Protein AF-A0A3N5R0D3-F1 (afdb_monomer_lite)

Foldseek 3Di:
DPPPPDQAQVNVVVVVVVVVVVVVVVPFDDFPDWDDDDFKIKTWGWGADPVLGIKIKIWMWGQDPNHTDTPDIDIDRDDPPVCVVVVVVVVCVVPPDDD

Sequence (99 aa):
MKAFQNIDGFKLIMIFMALILLILLLNTPPVSNFVTAQNTAWLGERLMNEKYGECRGTGVLIKVKGDWKFTQYNLVIPIPNDIAQDVVKMIREATKNPK

Secondary structure (DSSP, 8-state):
--SSTT--HHHHHHHHHHHHHHHHTTT----SEEEEETTEEEEEEEEEETTTEEEEEEEEEEEETTEEEEEEEEEE-PPPGGGHHHHHHHHHHHHSS--

pLDDT: mean 74.72, std 19.93, range [27.39, 97.38]

Structure (mmCIF, N/CA/C/O backbone):
data_AF-A0A3N5R0D3-F1
#
_entry.id   AF-A0A3N5R0D3-F1
#
loop_
_atom_site.group_PDB
_atom_site.id
_atom_site.type_symbol
_atom_site.label_atom_id
_atom_site.label_alt_id
_atom_site.label_comp_id
_atom_site.label_asym_id
_atom_site.label_entity_id
_atom_site.label_seq_id
_atom_site.pdbx_PDB_ins_code
_atom_site.Cartn_x
_atom_site.Cartn_y
_atom_site.Cartn_z
_atom_site.occupancy
_atom_site.B_iso_or_equiv
_atom_site.auth_seq_id
_atom_site.auth_comp_id
_atom_site.auth_asym_id
_atom_site.auth_atom_id
_atom_site.pdbx_PDB_model_num
ATOM 1 N N . MET A 1 1 ? 9.211 8.884 20.701 1.00 34.72 1 MET A N 1
ATOM 2 C CA . MET A 1 1 ? 7.934 8.285 20.238 1.00 34.72 1 MET A CA 1
ATOM 3 C C . MET A 1 1 ? 6.964 8.029 21.403 1.00 34.72 1 MET A C 1
ATOM 5 O O . MET A 1 1 ? 6.586 6.894 21.645 1.00 34.72 1 MET A O 1
ATOM 9 N N . LYS A 1 2 ? 6.551 9.066 22.150 1.00 27.39 2 LYS A N 1
ATOM 10 C CA . LYS A 1 2 ? 5.538 8.946 23.229 1.00 27.39 2 LYS A CA 1
ATOM 11 C C . LYS A 1 2 ? 4.314 9.859 23.026 1.00 27.39 2 LYS A C 1
ATOM 13 O O . LYS A 1 2 ? 3.472 9.951 23.903 1.00 27.39 2 LYS A O 1
ATOM 18 N N . ALA A 1 3 ? 4.190 10.507 21.864 1.00 30.38 3 ALA A N 1
ATOM 19 C CA . ALA A 1 3 ? 3.140 11.498 21.600 1.00 30.38 3 ALA A CA 1
ATOM 20 C C . ALA A 1 3 ? 1.818 10.911 21.055 1.00 30.38 3 ALA A C 1
ATOM 22 O O . ALA A 1 3 ? 0.836 11.633 20.955 1.00 30.38 3 ALA A O 1
ATOM 23 N N . PHE A 1 4 ? 1.766 9.614 20.726 1.00 39.31 4 PHE A N 1
ATOM 24 C CA . PHE A 1 4 ? 0.606 8.994 20.060 1.00 39.31 4 PHE A CA 1
ATOM 25 C C . PHE A 1 4 ? -0.240 8.079 20.959 1.00 39.31 4 PHE A C 1
ATOM 27 O O . PHE A 1 4 ? -1.188 7.465 20.482 1.00 39.31 4 PHE A O 1
ATOM 34 N N . GLN A 1 5 ? 0.074 7.962 22.253 1.00 39.78 5 GLN A N 1
ATOM 35 C CA . GLN A 1 5 ? -0.576 6.968 23.120 1.00 39.78 5 GLN A CA 1
ATOM 36 C C . GLN A 1 5 ? -1.893 7.416 23.769 1.00 39.78 5 GLN A C 1
ATOM 38 O O . GLN A 1 5 ? -2.487 6.617 24.481 1.00 39.78 5 GLN A O 1
ATOM 43 N N . ASN A 1 6 ? -2.367 8.645 23.538 1.00 36.91 6 ASN A N 1
ATOM 44 C CA . ASN A 1 6 ? -3.523 9.169 24.279 1.00 36.91 6 ASN A CA 1
ATOM 45 C C . ASN A 1 6 ? -4.502 10.007 23.445 1.00 36.91 6 ASN A C 1
ATOM 47 O O . ASN A 1 6 ? -5.133 10.933 23.947 1.00 36.91 6 ASN A O 1
ATOM 51 N N . ILE A 1 7 ? -4.608 9.693 22.156 1.00 45.69 7 ILE A N 1
ATOM 52 C CA . ILE A 1 7 ? -5.511 10.381 21.238 1.00 45.69 7 ILE A CA 1
ATOM 53 C C . ILE A 1 7 ? -6.703 9.452 20.989 1.00 45.69 7 ILE A C 1
ATOM 55 O O . ILE A 1 7 ? -6.563 8.400 20.370 1.00 45.69 7 ILE A O 1
ATOM 59 N N . ASP A 1 8 ? -7.861 9.826 21.525 1.00 49.84 8 ASP A N 1
ATOM 60 C CA . ASP A 1 8 ? -9.169 9.232 21.249 1.00 49.84 8 ASP A CA 1
ATOM 61 C C . ASP A 1 8 ? -9.425 9.189 19.735 1.00 49.84 8 ASP A C 1
ATOM 63 O O . ASP A 1 8 ? -9.048 10.108 19.007 1.00 49.84 8 ASP A O 1
ATOM 67 N N . GLY A 1 9 ? -10.044 8.110 19.239 1.00 46.84 9 GLY A N 1
ATOM 68 C CA . GLY A 1 9 ? -10.140 7.824 17.798 1.00 46.84 9 GLY A CA 1
ATOM 69 C C . GLY A 1 9 ? -10.735 8.972 16.975 1.00 46.84 9 GLY A C 1
ATOM 70 O O . GLY A 1 9 ? -10.336 9.184 15.833 1.00 46.84 9 GLY A O 1
ATOM 71 N N . PHE A 1 10 ? -11.607 9.782 17.581 1.00 44.47 10 PHE A N 1
ATOM 72 C CA . PHE A 1 10 ? -12.137 11.009 16.986 1.00 44.47 10 PHE A CA 1
ATOM 73 C C . PHE A 1 10 ? -11.065 12.096 16.792 1.00 44.47 10 PHE A C 1
ATOM 75 O O . PHE A 1 10 ? -10.980 12.694 15.721 1.00 44.47 10 PHE A O 1
ATOM 82 N N . LYS A 1 11 ? -10.180 12.310 17.774 1.00 45.00 11 LYS A N 1
ATOM 83 C CA . LYS A 1 11 ? -9.047 13.237 17.654 1.00 45.00 11 LYS A CA 1
ATOM 84 C C . LYS A 1 11 ? -7.958 12.705 16.723 1.00 45.00 11 LYS A C 1
ATOM 86 O O . LYS A 1 11 ? -7.294 13.502 16.072 1.00 45.00 11 LYS A O 1
ATOM 91 N N . LEU A 1 12 ? -7.803 11.386 16.586 1.00 52.56 12 LEU A N 1
ATOM 92 C CA . LEU A 1 12 ? -6.882 10.793 15.610 1.00 52.56 12 LEU A CA 1
ATOM 93 C C . LEU A 1 12 ? -7.419 10.933 14.182 1.00 52.56 12 LEU A C 1
ATOM 95 O O . LEU A 1 12 ? -6.641 11.221 13.280 1.00 52.56 12 LEU A O 1
ATOM 99 N N . ILE A 1 13 ? -8.737 10.815 13.988 1.00 48.84 13 ILE A N 1
ATOM 100 C CA . ILE A 1 13 ? -9.414 11.155 12.728 1.00 48.84 13 ILE A CA 1
ATOM 101 C C . ILE A 1 13 ? -9.283 12.648 12.438 1.00 48.84 13 ILE A C 1
ATOM 103 O O . ILE A 1 13 ? -8.992 12.995 11.304 1.00 48.84 13 ILE A O 1
ATOM 107 N N . MET A 1 14 ? -9.411 13.533 13.431 1.00 48.25 14 MET A N 1
ATOM 108 C CA . MET A 1 14 ? -9.154 14.965 13.236 1.00 48.25 14 MET A CA 1
ATOM 109 C C . MET A 1 14 ? -7.685 15.267 12.937 1.00 48.25 14 MET A C 1
ATOM 111 O O . MET A 1 14 ? -7.424 16.176 12.167 1.00 48.25 14 MET A O 1
ATOM 115 N N . ILE A 1 15 ? -6.726 14.513 13.482 1.00 62.53 15 ILE A N 1
ATOM 116 C CA . ILE A 1 15 ? -5.297 14.654 13.157 1.00 62.53 15 ILE A CA 1
ATOM 117 C C . ILE A 1 15 ? -4.989 14.081 11.779 1.00 62.53 15 ILE A C 1
ATOM 119 O O . ILE A 1 15 ? -4.228 14.699 11.053 1.00 62.53 15 ILE A O 1
ATOM 123 N N . PHE A 1 16 ? -5.602 12.967 11.375 1.00 63.62 16 PHE A N 1
ATOM 124 C CA . PHE A 1 16 ? -5.519 12.467 10.003 1.00 63.62 16 PHE A CA 1
ATOM 125 C C . PHE A 1 16 ? -6.194 13.435 9.033 1.00 63.62 16 PHE A C 1
ATOM 127 O O . PHE A 1 16 ? -5.603 13.748 8.017 1.00 63.62 16 PHE A O 1
ATOM 134 N N . MET A 1 17 ? -7.368 13.983 9.358 1.00 55.97 17 MET A N 1
ATOM 135 C CA . MET A 1 17 ? -8.035 15.020 8.568 1.00 55.97 17 MET A CA 1
ATOM 136 C C . MET A 1 17 ? -7.250 16.327 8.557 1.00 55.97 17 MET A C 1
ATOM 138 O O . MET A 1 17 ? -7.258 16.985 7.533 1.00 55.97 17 MET A O 1
ATOM 142 N N . ALA A 1 18 ? -6.564 16.706 9.637 1.00 54.59 18 ALA A N 1
ATOM 143 C CA . ALA A 1 18 ? -5.734 17.907 9.706 1.00 54.59 18 ALA A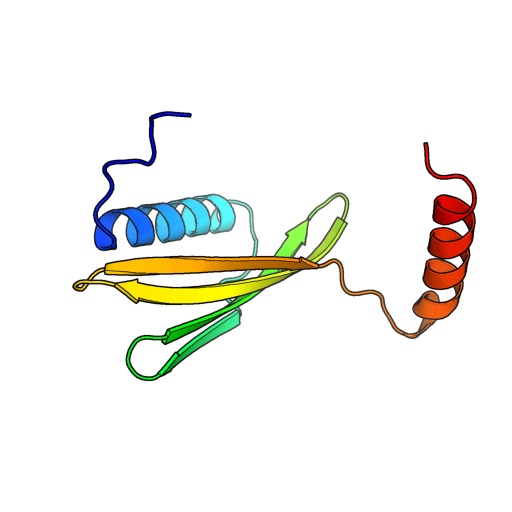 CA 1
ATOM 144 C C . ALA A 1 18 ? -4.378 17.708 9.022 1.00 54.59 18 ALA A C 1
ATOM 146 O O . ALA A 1 18 ? -3.885 18.649 8.418 1.00 54.59 18 ALA A O 1
ATOM 147 N N . LEU A 1 19 ? -3.802 16.500 9.047 1.00 61.00 19 LEU A N 1
ATOM 148 C CA . LEU A 1 19 ? -2.668 16.130 8.199 1.00 61.00 19 LEU A CA 1
ATOM 149 C C . LEU A 1 19 ? -3.101 16.093 6.741 1.00 61.00 19 LEU A C 1
ATOM 151 O O . LEU A 1 19 ? -2.396 16.641 5.916 1.00 61.00 19 LEU A O 1
ATOM 155 N N . ILE A 1 20 ? -4.271 15.537 6.426 1.00 54.84 20 ILE A N 1
ATOM 156 C CA . ILE A 1 20 ? -4.871 15.580 5.090 1.00 54.84 20 ILE A CA 1
ATOM 157 C C . ILE A 1 20 ? -5.157 17.035 4.699 1.00 54.84 20 ILE A C 1
ATOM 159 O O . ILE A 1 20 ? -4.873 17.388 3.574 1.00 54.84 20 ILE A O 1
ATOM 163 N N . LEU A 1 21 ? -5.616 17.914 5.596 1.00 44.03 21 LEU A N 1
ATOM 164 C CA . LEU A 1 21 ? -5.840 19.345 5.334 1.00 44.03 21 LEU A CA 1
ATOM 165 C C . LEU A 1 21 ? -4.517 20.116 5.160 1.00 44.03 21 LEU A C 1
ATOM 167 O O . LEU A 1 21 ? -4.425 20.997 4.313 1.00 44.03 21 LEU A O 1
ATOM 171 N N . LEU A 1 22 ? -3.471 19.739 5.898 1.00 48.47 22 LEU A N 1
ATOM 172 C CA . LEU A 1 22 ? -2.097 20.231 5.743 1.00 48.47 22 LEU A CA 1
ATOM 173 C C . LEU A 1 22 ? -1.447 19.716 4.443 1.00 48.47 22 LEU A C 1
ATOM 175 O O . LEU A 1 22 ? -0.653 20.419 3.831 1.00 48.47 22 LEU A O 1
ATOM 179 N N . ILE A 1 23 ? -1.831 18.520 3.993 1.00 51.06 23 ILE A N 1
ATOM 180 C CA . ILE A 1 23 ? -1.464 17.889 2.717 1.00 51.06 23 ILE A CA 1
ATOM 181 C C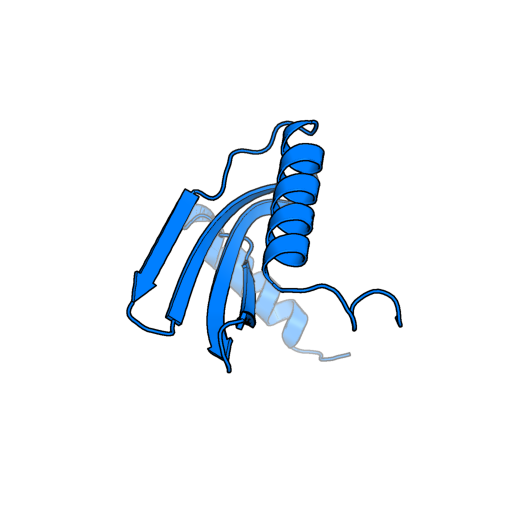 . ILE A 1 23 ? -2.322 18.443 1.551 1.00 51.06 23 ILE A C 1
ATOM 183 O O . ILE A 1 23 ? -1.846 18.534 0.420 1.00 51.06 23 ILE A O 1
ATOM 187 N N . LEU A 1 24 ? -3.548 18.909 1.821 1.00 42.62 24 LEU A N 1
ATOM 188 C CA . LEU A 1 24 ? -4.427 19.635 0.893 1.00 42.62 24 LEU A CA 1
ATOM 189 C C . LEU A 1 24 ? -3.917 21.069 0.667 1.00 42.62 24 LEU A C 1
ATOM 191 O O . LEU A 1 24 ? -4.003 21.563 -0.452 1.00 42.62 24 LEU A O 1
ATOM 195 N N . LEU A 1 25 ? -3.299 21.703 1.675 1.00 47.00 25 LEU A N 1
ATOM 196 C CA . LEU A 1 25 ? -2.519 22.944 1.511 1.00 47.00 25 LEU A CA 1
ATOM 197 C C . LEU A 1 25 ? -1.249 22.742 0.652 1.00 47.00 25 LEU A C 1
ATOM 199 O O . LEU A 1 25 ? -0.669 23.721 0.188 1.00 47.00 25 LEU A O 1
ATOM 203 N N . LEU A 1 26 ? -0.853 21.488 0.396 1.00 50.53 26 LEU A N 1
ATOM 204 C CA . LEU A 1 26 ? 0.230 21.075 -0.507 1.00 50.53 26 LEU A CA 1
ATOM 205 C C . LEU A 1 26 ? -0.284 20.473 -1.841 1.00 50.53 26 LEU A C 1
ATOM 207 O O . LEU A 1 26 ? 0.476 19.805 -2.536 1.00 50.53 26 LEU A O 1
ATOM 211 N N . ASN A 1 27 ? -1.542 20.726 -2.242 1.00 45.03 27 ASN A N 1
ATOM 212 C CA . ASN A 1 27 ? -2.109 20.340 -3.553 1.00 45.03 27 ASN A CA 1
ATOM 213 C C . ASN A 1 27 ? -2.122 18.823 -3.876 1.00 45.03 27 ASN A C 1
ATOM 215 O O . ASN A 1 27 ? -1.815 18.428 -5.002 1.00 45.03 27 ASN A O 1
ATOM 219 N N . THR A 1 28 ? -2.539 17.943 -2.955 1.00 47.78 28 THR A N 1
ATOM 220 C CA . THR A 1 28 ? -2.811 16.526 -3.309 1.00 47.78 28 THR A CA 1
ATOM 221 C C . THR A 1 28 ? -4.270 16.117 -3.049 1.00 47.78 28 THR A C 1
ATOM 223 O O . THR A 1 28 ? -4.889 16.629 -2.116 1.00 47.78 28 THR A O 1
ATOM 226 N N . PRO A 1 29 ? -4.870 15.264 -3.911 1.00 47.25 29 PRO A N 1
ATOM 227 C CA . PRO A 1 29 ? -6.311 15.007 -3.915 1.00 47.25 29 PRO A CA 1
ATOM 228 C C . PRO A 1 29 ? -6.775 14.171 -2.706 1.00 47.25 29 PRO A C 1
ATOM 230 O O . PRO A 1 29 ? -5.982 13.436 -2.118 1.00 47.25 29 PRO A O 1
ATOM 233 N N . PRO A 1 30 ? -8.070 14.251 -2.335 1.00 55.81 30 PRO A N 1
ATOM 234 C CA . PRO A 1 30 ? -8.615 13.575 -1.160 1.00 55.81 30 PRO A CA 1
ATOM 235 C C . PRO A 1 30 ? -8.602 12.044 -1.300 1.00 55.81 30 PRO A C 1
ATOM 237 O O . PRO A 1 30 ? -8.523 11.501 -2.405 1.00 55.81 30 PRO A O 1
ATOM 240 N N . VAL A 1 31 ? -8.724 11.356 -0.155 1.00 57.28 31 VAL A N 1
ATOM 241 C CA . VAL A 1 31 ? -8.916 9.897 -0.036 1.00 57.28 31 VAL A CA 1
ATOM 242 C C . VAL A 1 31 ? -9.879 9.425 -1.124 1.00 57.28 31 VAL A C 1
ATOM 244 O O . VAL A 1 31 ? -11.028 9.860 -1.181 1.00 57.28 31 VAL A O 1
ATOM 247 N N . SER A 1 32 ? -9.394 8.569 -2.023 1.00 65.69 32 SER A N 1
ATOM 248 C CA . SER A 1 32 ? -10.110 8.251 -3.255 1.00 65.69 32 SER A CA 1
ATOM 249 C C . SER A 1 32 ? -11.259 7.276 -3.032 1.00 65.69 32 SER A C 1
ATOM 251 O O . SER A 1 32 ? -12.191 7.315 -3.822 1.00 65.69 32 SER A O 1
ATOM 253 N N . ASN A 1 33 ? -11.227 6.448 -1.976 1.00 74.25 33 ASN A N 1
ATOM 254 C CA . ASN A 1 33 ? -12.339 5.589 -1.554 1.00 74.25 33 ASN A CA 1
ATOM 255 C C . ASN A 1 33 ? -12.265 5.247 -0.052 1.00 74.25 33 ASN A C 1
ATOM 257 O O . ASN A 1 33 ? -11.188 4.944 0.462 1.00 74.25 33 ASN A O 1
ATOM 261 N N . PHE A 1 34 ? -13.412 5.214 0.632 1.00 81.56 34 PHE A N 1
ATOM 262 C CA . PHE A 1 34 ? -13.552 4.740 2.016 1.00 81.56 34 PHE A CA 1
ATOM 263 C C . PHE A 1 34 ? -14.809 3.873 2.135 1.00 81.56 34 PHE A C 1
ATOM 265 O O . PHE A 1 34 ? -15.899 4.320 1.785 1.00 81.56 34 PHE A O 1
ATOM 272 N N . VAL A 1 35 ? -14.667 2.635 2.611 1.00 82.19 35 VAL A N 1
ATOM 273 C CA . VAL A 1 35 ? -15.767 1.664 2.736 1.00 82.19 35 VAL A CA 1
ATOM 274 C C . VAL A 1 35 ? -15.750 1.065 4.132 1.00 82.19 35 VAL A C 1
ATOM 276 O O . VAL A 1 35 ? -14.697 0.664 4.621 1.00 82.19 35 VAL A O 1
ATOM 279 N N . THR A 1 36 ? -16.914 0.963 4.768 1.00 86.25 36 THR A N 1
ATOM 280 C CA . THR A 1 36 ? -17.070 0.325 6.079 1.00 86.25 36 THR A CA 1
ATOM 281 C C . THR A 1 36 ? -17.961 -0.910 5.974 1.00 86.25 36 THR A C 1
ATOM 283 O O . THR A 1 36 ? -18.950 -0.921 5.245 1.00 86.25 36 THR A O 1
ATOM 286 N N . ALA A 1 37 ? -17.613 -1.960 6.717 1.00 88.19 37 ALA A N 1
ATOM 287 C CA . ALA A 1 37 ? -18.455 -3.130 6.931 1.00 88.19 37 ALA A CA 1
ATOM 288 C C . ALA A 1 37 ? -18.315 -3.580 8.392 1.00 88.19 37 ALA A C 1
ATOM 290 O O . ALA A 1 37 ? -17.242 -3.991 8.832 1.00 88.19 37 ALA A O 1
ATOM 291 N N . GLN A 1 38 ? -19.402 -3.456 9.160 1.00 91.50 38 GLN A N 1
ATOM 292 C CA . GLN A 1 38 ? -19.456 -3.770 10.593 1.00 91.50 38 GLN A CA 1
ATOM 293 C C . GLN A 1 38 ? -18.323 -3.098 11.398 1.00 91.50 38 GLN A C 1
ATOM 295 O O . GLN A 1 38 ? -18.355 -1.892 11.641 1.00 91.50 38 GLN A O 1
ATOM 300 N N . ASN A 1 39 ? -17.329 -3.888 11.810 1.00 93.69 39 ASN A N 1
ATOM 301 C CA . ASN A 1 39 ? -16.186 -3.473 12.617 1.00 93.69 39 ASN A CA 1
ATOM 302 C C . ASN A 1 39 ? -14.902 -3.357 11.791 1.00 93.69 39 ASN A C 1
ATOM 304 O O . ASN A 1 39 ? -13.815 -3.356 12.363 1.00 93.69 39 ASN A O 1
ATOM 308 N N . THR A 1 40 ? -15.003 -3.264 10.469 1.00 92.25 40 THR A N 1
ATOM 309 C CA . THR A 1 40 ? -13.860 -3.099 9.572 1.00 92.25 40 THR A CA 1
ATOM 310 C C . THR A 1 40 ? -14.096 -1.923 8.634 1.00 92.25 40 THR A C 1
ATOM 312 O O . THR A 1 40 ? -15.217 -1.676 8.192 1.00 92.25 40 THR A O 1
ATOM 315 N N . ALA A 1 41 ? -13.038 -1.172 8.348 1.00 88.62 41 ALA A N 1
ATOM 316 C CA . ALA A 1 41 ? -13.047 -0.121 7.346 1.00 88.62 41 ALA A CA 1
ATOM 317 C C . ALA A 1 41 ? -11.828 -0.259 6.439 1.00 88.62 41 ALA A C 1
ATOM 319 O O . ALA A 1 41 ? -10.728 -0.548 6.909 1.00 88.62 41 ALA A O 1
ATOM 320 N N . TRP A 1 42 ? -12.024 -0.023 5.150 1.00 89.94 42 TRP A N 1
ATOM 321 C CA . TRP A 1 42 ? -10.971 0.021 4.149 1.00 89.94 42 TRP A CA 1
ATOM 322 C C . TRP A 1 42 ? -10.892 1.423 3.581 1.00 89.94 42 TRP A C 1
ATOM 324 O O . TRP A 1 42 ? -11.913 2.033 3.261 1.00 89.94 42 TRP A O 1
ATOM 334 N N . LEU A 1 43 ? -9.669 1.910 3.425 1.00 87.06 43 LEU A N 1
ATOM 335 C CA . LEU A 1 43 ? -9.395 3.169 2.757 1.00 87.06 43 LEU A CA 1
ATOM 336 C C . LEU A 1 43 ? -8.421 2.963 1.609 1.00 87.06 43 LEU A C 1
ATOM 338 O O . LEU A 1 43 ? -7.520 2.124 1.677 1.00 87.06 43 LEU A O 1
ATOM 342 N N . GLY A 1 44 ? -8.625 3.737 0.554 1.00 86.94 44 GLY A N 1
ATOM 343 C CA . GLY A 1 44 ? -7.723 3.870 -0.573 1.00 86.94 44 GLY A CA 1
ATOM 344 C C . GLY A 1 44 ? -7.502 5.345 -0.860 1.00 86.94 44 GLY A C 1
ATOM 345 O O . GLY A 1 44 ? -8.456 6.116 -0.944 1.00 86.94 44 GLY A O 1
ATOM 346 N N . GLU A 1 45 ? -6.250 5.740 -1.024 1.00 82.38 45 GLU A N 1
ATOM 347 C CA . GLU A 1 45 ? -5.856 7.102 -1.367 1.00 82.38 45 GLU A CA 1
ATOM 348 C C . GLU A 1 45 ? -4.886 7.104 -2.546 1.00 82.38 45 GLU A C 1
ATOM 350 O O . GLU A 1 45 ? -4.159 6.136 -2.790 1.00 82.38 45 GLU A O 1
ATOM 355 N N . ARG A 1 46 ? -4.907 8.206 -3.296 1.00 83.31 46 ARG A N 1
ATOM 356 C CA . ARG A 1 46 ? -3.918 8.498 -4.330 1.00 83.31 46 ARG A CA 1
ATOM 357 C C . ARG A 1 46 ? -3.171 9.744 -3.914 1.00 83.31 46 ARG A C 1
ATOM 359 O O . ARG A 1 46 ? -3.791 10.751 -3.596 1.00 83.31 46 ARG A O 1
ATOM 366 N N . LEU A 1 47 ? -1.855 9.648 -3.924 1.00 80.94 47 LEU A N 1
ATOM 367 C CA . LEU A 1 47 ? -0.945 10.694 -3.493 1.00 80.94 47 LEU A CA 1
ATOM 368 C C . LEU A 1 47 ? -0.008 11.003 -4.656 1.00 80.94 47 LEU A C 1
ATOM 370 O O . LEU A 1 47 ? 0.366 10.100 -5.399 1.00 80.94 47 LEU A O 1
ATOM 374 N N . MET A 1 48 ? 0.378 12.263 -4.812 1.00 79.94 48 MET A N 1
ATOM 375 C CA . MET A 1 48 ? 1.430 12.650 -5.747 1.00 79.94 48 MET A CA 1
ATOM 376 C C . MET A 1 48 ? 2.652 13.063 -4.938 1.00 79.94 48 MET A C 1
ATOM 378 O O . MET A 1 48 ? 2.546 13.879 -4.024 1.00 79.94 48 MET A O 1
ATOM 382 N N . ASN A 1 49 ? 3.803 12.478 -5.243 1.00 81.25 49 ASN A N 1
ATOM 383 C CA . ASN A 1 49 ? 5.068 12.784 -4.597 1.00 81.25 49 ASN A CA 1
ATOM 384 C C . ASN A 1 49 ? 6.086 13.247 -5.641 1.00 81.25 49 ASN A C 1
ATOM 386 O O . ASN A 1 49 ? 6.265 12.594 -6.662 1.00 81.25 49 ASN A O 1
ATOM 390 N N . GLU A 1 50 ? 6.809 14.329 -5.358 1.00 78.44 50 GLU A N 1
ATOM 391 C CA . GLU A 1 50 ? 7.794 14.894 -6.293 1.00 78.44 50 GLU A CA 1
ATOM 392 C C . GLU A 1 50 ? 8.905 13.908 -6.681 1.0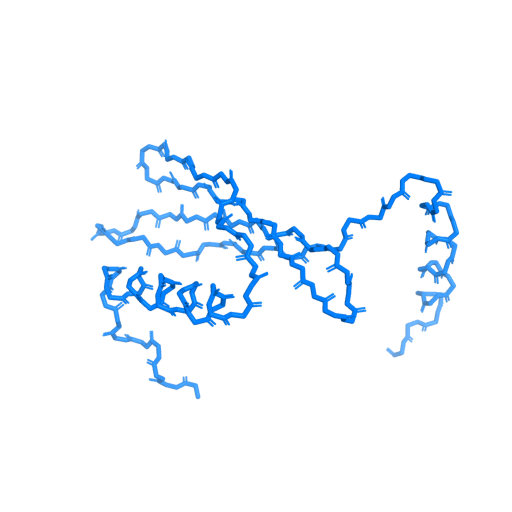0 78.44 50 GLU A C 1
ATOM 394 O O . GLU A 1 50 ? 9.400 13.933 -7.803 1.00 78.44 50 GLU A O 1
ATOM 399 N N . LYS A 1 51 ? 9.295 13.017 -5.763 1.00 75.75 51 LYS A N 1
ATOM 400 C CA . LYS A 1 51 ? 10.374 12.046 -5.971 1.00 75.75 51 LYS A CA 1
ATOM 401 C C . LYS A 1 51 ? 9.871 10.701 -6.490 1.00 75.75 51 LYS A C 1
ATOM 403 O O . LYS A 1 51 ? 10.557 10.057 -7.277 1.00 75.75 51 LYS A O 1
ATOM 408 N N . TYR A 1 52 ? 8.723 10.248 -5.995 1.00 74.50 52 TYR A N 1
ATOM 409 C CA . TYR A 1 52 ? 8.206 8.900 -6.251 1.00 74.50 52 TYR A CA 1
ATOM 410 C C . TYR A 1 52 ? 7.081 8.856 -7.293 1.00 74.50 52 TYR A C 1
ATOM 412 O O . TYR A 1 52 ? 6.689 7.768 -7.702 1.00 74.50 52 TYR A O 1
ATOM 420 N N . GLY A 1 53 ? 6.594 10.011 -7.753 1.00 83.69 53 GLY A N 1
ATOM 421 C CA . GLY A 1 53 ? 5.470 10.107 -8.678 1.00 83.69 53 GLY A CA 1
ATOM 422 C C . GLY A 1 53 ? 4.135 9.797 -8.002 1.00 83.69 53 GLY A C 1
ATOM 423 O O . GLY A 1 53 ? 3.924 10.123 -6.831 1.00 83.69 53 GLY A O 1
ATOM 424 N N . GLU A 1 54 ? 3.216 9.186 -8.752 1.00 86.19 54 GLU A N 1
ATOM 425 C CA . GLU A 1 54 ? 1.949 8.710 -8.195 1.00 86.19 54 GLU A CA 1
ATOM 426 C C . GLU A 1 54 ? 2.223 7.607 -7.168 1.00 86.19 54 GLU A C 1
ATOM 428 O O . GLU A 1 54 ? 2.997 6.691 -7.414 1.00 86.19 54 GLU A O 1
ATOM 433 N N . CYS A 1 55 ? 1.561 7.677 -6.021 1.00 84.38 55 CYS A N 1
ATOM 434 C CA . CYS A 1 55 ? 1.586 6.663 -4.981 1.00 84.38 55 CYS A CA 1
ATOM 435 C C . CYS A 1 55 ? 0.152 6.263 -4.638 1.00 84.38 55 CYS A C 1
ATOM 437 O O . CYS A 1 55 ? -0.761 7.094 -4.621 1.00 84.38 55 CYS A O 1
ATOM 439 N N . ARG A 1 56 ? -0.049 4.989 -4.297 1.00 87.75 56 ARG A N 1
ATOM 440 C CA . ARG A 1 56 ? -1.340 4.471 -3.843 1.00 87.75 56 ARG A CA 1
ATOM 441 C C . ARG A 1 56 ? -1.236 3.977 -2.409 1.00 87.75 56 ARG A C 1
ATOM 443 O O . ARG A 1 56 ? -0.554 2.990 -2.136 1.00 87.75 56 ARG A O 1
ATOM 450 N N . GLY A 1 57 ? -1.921 4.671 -1.507 1.00 87.31 57 GLY A N 1
ATOM 451 C CA . GLY A 1 57 ? -2.071 4.260 -0.116 1.00 87.31 57 GLY A CA 1
ATOM 452 C C . GLY A 1 57 ? -3.304 3.376 0.038 1.00 87.31 57 GLY A C 1
ATOM 453 O O . GLY A 1 57 ? -4.363 3.659 -0.523 1.00 87.31 57 GLY A O 1
ATOM 454 N N . THR A 1 58 ? -3.175 2.284 0.781 1.00 88.88 58 THR A N 1
ATOM 455 C CA . THR A 1 58 ? -4.298 1.423 1.172 1.00 88.88 58 THR A CA 1
ATOM 456 C C . THR A 1 58 ? -4.208 1.128 2.657 1.00 88.88 58 THR A C 1
ATOM 458 O O . THR A 1 58 ? -3.126 0.857 3.175 1.00 88.88 58 THR A O 1
ATOM 461 N N . GLY A 1 59 ? -5.334 1.196 3.356 1.00 89.38 59 GLY A N 1
ATOM 462 C CA . GLY A 1 59 ? -5.385 0.997 4.798 1.00 89.38 59 GLY A CA 1
ATOM 463 C C . GLY A 1 59 ? -6.572 0.148 5.214 1.00 89.38 59 GLY A C 1
ATOM 464 O O . GLY A 1 59 ? -7.633 0.199 4.592 1.00 89.38 59 GLY A O 1
ATOM 465 N N . VAL A 1 60 ? -6.385 -0.614 6.288 1.00 90.12 60 VAL A N 1
ATOM 466 C CA . VAL A 1 60 ? -7.443 -1.374 6.954 1.00 90.12 60 VAL A CA 1
ATOM 467 C C . VAL A 1 60 ? -7.515 -0.928 8.404 1.00 90.12 60 VAL A C 1
ATOM 469 O O . VAL A 1 60 ? -6.501 -0.898 9.111 1.00 90.12 60 VAL A O 1
ATOM 472 N N . LEU A 1 61 ? -8.722 -0.609 8.854 1.00 90.06 61 LEU A N 1
ATOM 473 C CA . LEU A 1 61 ? -9.028 -0.301 10.238 1.00 90.06 61 LEU A CA 1
ATOM 474 C C . LEU A 1 61 ? -9.976 -1.346 10.807 1.00 90.06 61 LEU A C 1
ATOM 476 O O . LEU A 1 61 ? -10.876 -1.821 10.119 1.00 90.06 61 LEU A O 1
ATOM 480 N N . ILE A 1 62 ? -9.803 -1.655 12.085 1.00 91.81 62 ILE A N 1
ATOM 481 C CA . ILE A 1 62 ? -10.728 -2.473 12.863 1.00 91.81 62 ILE A CA 1
ATOM 482 C C . ILE A 1 62 ? -11.276 -1.670 14.039 1.00 91.81 62 ILE A C 1
ATOM 484 O O . ILE A 1 62 ? -10.566 -0.855 14.633 1.00 91.81 62 ILE A O 1
ATOM 488 N N . LYS A 1 63 ? -12.543 -1.895 14.382 1.00 90.88 63 LYS A N 1
ATOM 489 C CA . LYS A 1 63 ? -13.194 -1.267 15.531 1.00 90.88 63 LYS A CA 1
ATOM 490 C C . LYS A 1 63 ? -12.981 -2.128 16.772 1.00 90.88 63 LYS A C 1
ATOM 492 O O . LYS A 1 63 ? -13.484 -3.245 16.856 1.00 90.88 63 LYS A O 1
ATOM 497 N N . VAL A 1 64 ? -12.256 -1.606 17.754 1.00 90.12 64 VAL A N 1
ATOM 498 C CA . VAL A 1 64 ? -11.939 -2.278 19.019 1.00 90.12 64 VAL A CA 1
ATOM 499 C C . VAL A 1 64 ? -12.475 -1.433 20.165 1.00 90.12 64 VAL A C 1
ATOM 501 O O . VAL A 1 64 ? -12.028 -0.310 20.361 1.00 90.12 64 VAL A O 1
ATOM 504 N N . LYS A 1 65 ? -13.423 -1.982 20.938 1.00 91.50 65 LYS A N 1
ATOM 505 C CA . LYS A 1 65 ? -14.056 -1.305 22.090 1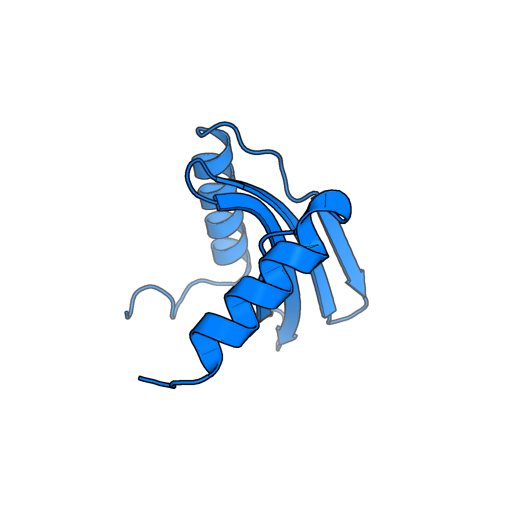.00 91.50 65 LYS A CA 1
ATOM 506 C C . LYS A 1 65 ? -14.646 0.079 21.760 1.00 91.50 65 LYS A C 1
ATOM 508 O O . LYS A 1 65 ? -14.647 0.967 22.598 1.00 91.50 65 LYS A O 1
ATOM 513 N N . GLY A 1 66 ? -15.161 0.248 20.542 1.00 87.25 66 GLY A N 1
ATOM 514 C CA . GLY A 1 66 ? -15.738 1.514 20.080 1.00 87.25 66 GLY A CA 1
ATOM 515 C C . GLY A 1 66 ? -14.788 2.372 19.243 1.00 87.25 66 GLY A C 1
ATOM 516 O O . GLY A 1 66 ? -15.275 3.180 18.456 1.00 87.25 66 GLY A O 1
ATOM 517 N N . ASP A 1 67 ? -13.479 2.119 19.308 1.00 83.56 67 ASP A N 1
ATOM 518 C CA . ASP A 1 67 ? -12.456 2.920 18.631 1.00 83.56 67 ASP A CA 1
ATOM 519 C C . ASP A 1 67 ? -11.940 2.263 17.351 1.00 83.56 67 ASP A C 1
ATOM 521 O O . ASP A 1 67 ? -11.641 1.068 17.327 1.00 83.56 67 ASP A O 1
ATOM 525 N N . TRP A 1 68 ? -11.763 3.052 16.293 1.00 84.88 68 TRP A N 1
ATOM 526 C CA . TRP A 1 68 ? -11.105 2.600 15.067 1.00 84.88 68 TRP A CA 1
ATOM 527 C C . TRP A 1 68 ? -9.584 2.597 15.227 1.00 84.88 68 TRP A C 1
ATOM 529 O O . TRP A 1 68 ? -8.992 3.588 15.650 1.00 84.88 68 TRP A O 1
ATOM 539 N N . LYS A 1 69 ? -8.944 1.487 14.857 1.00 84.00 69 LYS A N 1
ATOM 540 C CA . LYS A 1 69 ? -7.488 1.309 14.902 1.00 84.00 69 LYS A CA 1
ATOM 541 C C . LYS A 1 69 ? -6.980 0.775 13.575 1.00 84.00 69 LYS A C 1
ATOM 543 O O . LYS A 1 69 ? -7.571 -0.157 13.038 1.00 84.00 69 LYS A O 1
ATOM 548 N N . PHE A 1 70 ? -5.870 1.315 13.079 1.00 83.62 70 PHE A N 1
ATOM 549 C CA . PHE A 1 70 ? -5.183 0.747 11.922 1.00 83.62 70 PHE A CA 1
ATOM 550 C C . PHE A 1 70 ? -4.630 -0.633 12.266 1.00 83.62 70 PHE A C 1
ATOM 552 O O . PHE A 1 70 ? -3.899 -0.785 13.243 1.00 83.62 70 PHE A O 1
ATOM 559 N N . THR A 1 71 ? -4.965 -1.624 11.447 1.00 91.19 71 THR A N 1
ATOM 560 C CA . THR A 1 71 ? -4.329 -2.946 11.503 1.00 91.1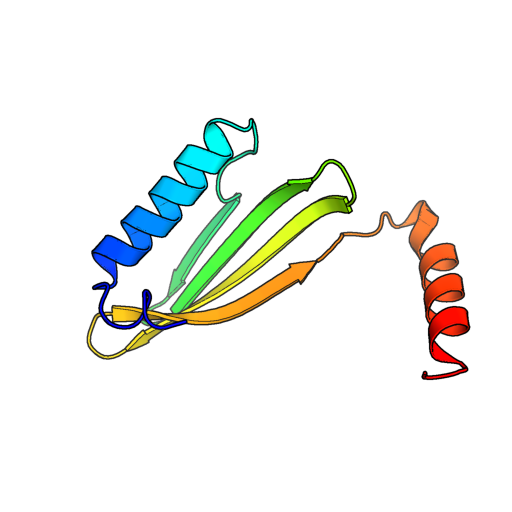9 71 THR A CA 1
ATOM 561 C C . THR A 1 71 ? -3.303 -3.124 10.394 1.00 91.19 71 THR A C 1
ATOM 563 O O . THR A 1 71 ? -2.394 -3.936 10.531 1.00 91.19 71 THR A O 1
ATOM 566 N N . GLN A 1 72 ? -3.443 -2.382 9.297 1.00 86.31 72 GLN A N 1
ATOM 567 C CA . GLN A 1 72 ? -2.521 -2.426 8.175 1.00 86.31 72 GLN A CA 1
ATOM 568 C C . GLN A 1 72 ? -2.572 -1.107 7.414 1.00 86.31 72 GLN A C 1
ATOM 570 O O . GLN A 1 72 ? -3.645 -0.531 7.224 1.00 86.31 72 GLN A O 1
ATOM 575 N N . TYR A 1 73 ? -1.411 -0.665 6.948 1.00 87.25 73 TYR A N 1
ATOM 576 C CA . TYR A 1 73 ? -1.283 0.384 5.951 1.00 87.25 73 TYR A CA 1
ATOM 577 C C . TYR A 1 73 ? -0.179 -0.010 4.971 1.00 87.25 73 TYR A C 1
ATOM 579 O O . TYR A 1 73 ? 0.887 -0.456 5.394 1.00 87.25 73 TYR A O 1
ATOM 587 N N . ASN A 1 74 ? -0.446 0.124 3.676 1.00 86.75 74 ASN A N 1
ATOM 588 C CA . ASN A 1 74 ? 0.505 -0.160 2.613 1.00 86.75 74 ASN A CA 1
ATOM 589 C C . ASN A 1 74 ? 0.532 1.001 1.620 1.00 86.75 74 ASN A C 1
ATOM 591 O O . ASN A 1 74 ? -0.511 1.383 1.085 1.00 86.75 74 ASN A O 1
ATOM 595 N N . LEU A 1 75 ? 1.731 1.516 1.364 1.00 86.25 75 LEU A N 1
ATOM 596 C CA . LEU A 1 75 ? 1.992 2.543 0.367 1.00 86.25 75 LEU A CA 1
ATOM 597 C C . LEU A 1 75 ? 2.787 1.915 -0.769 1.00 86.25 75 LEU A C 1
ATOM 599 O O . LEU A 1 75 ? 3.886 1.406 -0.549 1.00 86.25 75 LEU A O 1
ATOM 603 N N . VAL A 1 76 ? 2.235 1.958 -1.977 1.00 87.12 76 VAL A N 1
ATOM 604 C CA . VAL A 1 76 ? 2.876 1.385 -3.162 1.00 87.12 76 VAL A CA 1
ATOM 605 C C . VAL A 1 76 ? 3.096 2.440 -4.230 1.00 87.12 76 VAL A C 1
ATOM 607 O O . VAL A 1 76 ? 2.284 3.352 -4.392 1.00 87.12 76 VAL A O 1
ATOM 610 N N . ILE A 1 77 ? 4.179 2.271 -4.984 1.00 89.38 77 ILE A N 1
ATOM 611 C CA . ILE A 1 77 ? 4.423 3.000 -6.226 1.00 89.38 77 ILE A CA 1
ATOM 612 C C . ILE A 1 77 ? 3.857 2.122 -7.356 1.00 89.38 77 ILE A C 1
ATOM 614 O O . ILE A 1 77 ? 4.398 1.037 -7.594 1.00 89.38 77 ILE A O 1
ATOM 618 N N . PRO A 1 78 ? 2.740 2.505 -8.004 1.00 90.81 78 PRO A N 1
ATOM 619 C CA . PRO A 1 78 ? 2.234 1.800 -9.167 1.00 90.81 78 PRO A CA 1
ATOM 620 C C .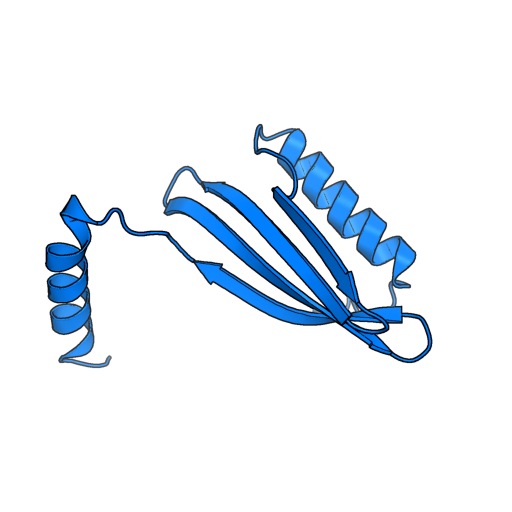 PRO A 1 78 ? 3.243 1.919 -10.312 1.00 90.81 78 PRO A C 1
ATOM 622 O O . PRO A 1 78 ? 3.740 3.000 -10.617 1.00 90.81 78 PRO A O 1
ATOM 625 N N . ILE A 1 79 ? 3.532 0.792 -10.953 1.00 93.44 79 ILE A N 1
ATOM 626 C CA . ILE A 1 79 ? 4.429 0.738 -12.105 1.00 93.44 79 ILE A CA 1
ATOM 627 C C . ILE A 1 79 ? 3.565 0.606 -13.364 1.00 93.44 79 ILE A C 1
ATOM 629 O O . ILE A 1 79 ? 2.806 -0.363 -13.454 1.00 93.44 79 ILE A O 1
ATOM 633 N N . PRO A 1 80 ? 3.640 1.548 -14.324 1.00 92.69 80 PRO A N 1
ATOM 634 C CA . PRO A 1 80 ? 2.966 1.417 -15.610 1.00 92.69 80 PRO A CA 1
ATOM 635 C C . PRO A 1 80 ? 3.357 0.117 -16.315 1.00 92.69 80 PRO A C 1
ATOM 637 O O . PRO A 1 80 ? 4.526 -0.273 -16.311 1.00 92.69 80 PRO A O 1
ATOM 640 N N . ASN A 1 81 ? 2.380 -0.536 -16.947 1.00 95.69 81 ASN A N 1
ATOM 641 C CA . ASN A 1 81 ? 2.588 -1.837 -17.588 1.00 95.69 81 ASN A CA 1
ATOM 642 C C . ASN A 1 81 ? 3.706 -1.799 -18.641 1.00 95.69 81 ASN A C 1
ATOM 644 O O . ASN A 1 81 ? 4.495 -2.739 -18.712 1.00 95.69 81 ASN A O 1
ATOM 648 N N . ASP A 1 82 ? 3.818 -0.694 -19.382 1.00 97.38 82 ASP A N 1
ATOM 649 C CA . ASP A 1 82 ? 4.806 -0.507 -20.450 1.00 97.38 82 ASP A CA 1
ATOM 650 C C . ASP A 1 82 ? 6.258 -0.588 -19.954 1.00 97.38 82 ASP A C 1
ATOM 652 O O . ASP A 1 82 ? 7.135 -1.006 -20.703 1.00 97.38 82 ASP A O 1
ATOM 656 N N . ILE A 1 83 ? 6.518 -0.241 -18.685 1.00 96.00 83 ILE A N 1
ATOM 657 C CA . ILE A 1 83 ? 7.865 -0.268 -18.083 1.00 96.00 83 ILE A CA 1
ATOM 658 C C . ILE A 1 83 ? 8.040 -1.385 -17.043 1.00 96.00 83 ILE A C 1
ATOM 660 O O . ILE A 1 83 ? 9.103 -1.522 -16.432 1.00 96.00 83 ILE A O 1
ATOM 664 N N . ALA A 1 84 ? 7.007 -2.196 -16.806 1.00 95.62 84 ALA A N 1
ATOM 665 C CA . ALA A 1 84 ? 7.001 -3.173 -15.720 1.00 95.62 84 ALA A CA 1
ATOM 666 C C . ALA A 1 84 ? 8.104 -4.234 -15.868 1.00 95.62 84 ALA A C 1
ATOM 668 O O . ALA A 1 84 ? 8.711 -4.635 -14.873 1.00 95.62 84 ALA A O 1
ATOM 669 N N . GLN A 1 85 ? 8.402 -4.670 -17.098 1.00 97.19 85 GLN A N 1
ATOM 670 C CA . GLN A 1 85 ? 9.435 -5.682 -17.349 1.00 97.19 85 GLN A CA 1
ATOM 671 C C . GLN A 1 85 ? 10.838 -5.189 -16.974 1.00 97.19 85 GLN A C 1
ATOM 673 O O . GLN A 1 85 ? 11.590 -5.918 -16.319 1.00 97.19 85 GLN A O 1
ATOM 678 N N . ASP A 1 86 ? 11.164 -3.944 -17.318 1.00 97.31 86 ASP A N 1
ATOM 679 C CA . ASP A 1 86 ? 12.458 -3.337 -16.998 1.00 97.31 86 ASP A CA 1
ATOM 680 C C . ASP A 1 86 ? 12.629 -3.173 -15.490 1.00 97.31 86 ASP A C 1
ATOM 682 O O . ASP A 1 86 ? 13.668 -3.529 -14.927 1.00 97.31 86 ASP A O 1
ATOM 686 N N . VAL A 1 87 ? 11.577 -2.723 -14.802 1.00 94.88 87 VAL A N 1
ATOM 687 C CA . VAL A 1 87 ? 11.574 -2.605 -13.339 1.00 94.88 87 VAL A CA 1
ATOM 688 C C . VAL A 1 87 ? 11.776 -3.964 -12.670 1.00 94.88 87 VAL A C 1
ATOM 690 O O . VAL A 1 87 ? 12.593 -4.080 -11.756 1.00 94.88 87 VAL A O 1
ATOM 693 N N . VAL A 1 88 ? 11.118 -5.023 -13.150 1.00 95.25 88 VAL A N 1
ATOM 694 C CA . VAL A 1 88 ? 11.325 -6.388 -12.634 1.00 95.25 88 VAL A CA 1
ATOM 695 C C . VAL A 1 88 ? 12.775 -6.845 -12.816 1.00 95.25 88 VAL A C 1
ATOM 697 O O . VAL A 1 88 ? 13.333 -7.477 -11.914 1.00 95.25 88 VAL A O 1
ATOM 700 N N . LYS A 1 89 ? 13.411 -6.526 -13.950 1.00 96.56 89 LYS A N 1
ATOM 701 C CA . LYS A 1 89 ? 14.829 -6.836 -14.178 1.00 96.56 89 LYS A CA 1
ATOM 702 C C . LYS A 1 89 ? 15.725 -6.106 -13.173 1.00 96.56 89 LYS A C 1
ATOM 704 O O . LYS A 1 89 ? 16.536 -6.763 -12.521 1.00 96.56 89 LYS A O 1
ATOM 709 N N . MET A 1 90 ? 15.515 -4.802 -12.985 1.00 95.62 90 MET A N 1
ATOM 710 C CA . MET A 1 90 ? 16.256 -3.988 -12.012 1.00 95.62 90 MET A CA 1
ATOM 711 C C . MET A 1 90 ? 16.111 -4.522 -10.581 1.00 95.62 90 MET A C 1
ATOM 713 O O . MET A 1 90 ? 17.104 -4.650 -9.866 1.00 95.62 90 MET A O 1
ATOM 717 N N . ILE A 1 91 ? 14.896 -4.906 -10.170 1.00 93.81 91 ILE A N 1
ATOM 718 C CA . ILE A 1 91 ? 14.643 -5.500 -8.847 1.00 93.81 91 ILE A CA 1
ATOM 719 C C . ILE A 1 91 ? 15.441 -6.794 -8.679 1.00 93.81 91 ILE A C 1
ATOM 721 O O . ILE A 1 91 ? 16.139 -6.964 -7.681 1.00 93.81 91 ILE A O 1
ATOM 725 N N . ARG A 1 92 ? 15.381 -7.703 -9.660 1.00 94.81 92 ARG A N 1
ATOM 726 C CA . ARG A 1 92 ? 16.116 -8.976 -9.599 1.00 94.81 92 ARG A CA 1
ATOM 727 C C . ARG A 1 92 ? 17.613 -8.746 -9.453 1.00 94.81 92 ARG A C 1
ATOM 729 O O . ARG A 1 92 ? 18.239 -9.393 -8.621 1.00 94.81 92 ARG A O 1
ATOM 736 N N . GLU A 1 93 ? 18.174 -7.830 -10.234 1.00 95.19 93 GLU A N 1
ATOM 737 C CA . GLU A 1 93 ? 19.591 -7.465 -10.156 1.00 95.19 93 GLU A CA 1
ATOM 738 C C . GLU A 1 93 ? 19.959 -6.900 -8.780 1.00 95.19 93 GLU A C 1
ATOM 740 O O . GLU A 1 93 ? 20.929 -7.364 -8.184 1.00 95.19 93 GLU A O 1
ATOM 745 N N . ALA A 1 94 ? 19.140 -6.004 -8.224 1.00 92.19 94 ALA A N 1
ATOM 746 C CA . ALA A 1 94 ? 19.352 -5.440 -6.891 1.00 92.19 94 ALA A CA 1
ATOM 747 C C . ALA A 1 94 ? 19.272 -6.489 -5.764 1.00 92.19 94 ALA A C 1
ATOM 749 O O . ALA A 1 94 ? 19.965 -6.363 -4.758 1.00 92.19 94 ALA A O 1
ATOM 750 N N . THR A 1 95 ? 18.451 -7.533 -5.923 1.00 90.75 95 THR A N 1
ATOM 751 C CA . THR A 1 95 ? 18.254 -8.582 -4.899 1.00 90.75 95 THR A CA 1
ATOM 752 C C . THR A 1 95 ? 19.223 -9.764 -4.983 1.00 90.75 95 THR A C 1
ATOM 754 O O . THR A 1 95 ? 19.264 -10.568 -4.056 1.00 90.75 95 THR A O 1
ATOM 757 N N . LYS A 1 96 ? 20.007 -9.898 -6.063 1.00 84.12 96 LYS A N 1
ATOM 758 C CA . LYS A 1 96 ? 20.936 -11.033 -6.255 1.00 84.12 96 LYS A CA 1
ATOM 759 C C . LYS A 1 96 ? 22.078 -11.072 -5.239 1.00 84.12 96 LYS A C 1
ATOM 761 O O . LYS A 1 96 ? 22.564 -12.155 -4.942 1.00 84.12 96 LYS A O 1
ATOM 766 N N . ASN A 1 97 ? 22.468 -9.919 -4.703 1.00 72.56 97 ASN A N 1
ATOM 767 C CA . ASN A 1 97 ? 23.470 -9.800 -3.650 1.00 72.56 97 ASN A CA 1
ATOM 768 C C . ASN A 1 97 ? 22.841 -9.050 -2.469 1.00 72.56 97 ASN A C 1
ATOM 770 O O . ASN A 1 97 ? 22.960 -7.822 -2.414 1.00 72.56 97 ASN A O 1
ATOM 774 N N . PRO A 1 98 ? 22.121 -9.738 -1.563 1.00 61.34 98 PRO A N 1
ATOM 775 C CA . PRO A 1 98 ? 21.613 -9.088 -0.363 1.00 61.34 98 PRO A CA 1
ATOM 776 C C . PRO A 1 98 ? 22.796 -8.493 0.417 1.00 61.34 98 PRO A C 1
ATOM 778 O O . PRO A 1 98 ? 23.792 -9.179 0.647 1.00 61.34 98 PRO A O 1
ATOM 781 N N . LYS A 1 99 ? 22.703 -7.194 0.727 1.00 60.06 99 LYS A N 1
ATOM 782 C CA . LYS A 1 99 ? 23.650 -6.499 1.609 1.00 60.06 99 LYS A CA 1
ATOM 783 C C . LYS A 1 99 ? 23.587 -7.050 3.026 1.00 60.06 99 LYS A C 1
ATOM 785 O O . LYS A 1 99 ? 22.469 -7.416 3.452 1.00 60.06 99 LYS A O 1
#

Radius of gyration: 17.3 Å; chains: 1; bounding box: 43×34×45 Å